Protein AF-A0A640XRJ0-F1 (afdb_monomer_lite)

Sequence (90 aa):
MIGSSAKSGQHFYYACHNYIKRGKDICSARLIKKKEIELLIIEHIKTHILTEENLTELFNIVLNEINQHKRDSEDQVKIIDKQLEFYKKN

Secondary structure (DSSP, 8-state):
-EEEE-TTSS-EEEE-HHHHHH-TTT--PPPEEHHHHHHHHHHHHHHHTS-HHHHHHHHHHHHHHHHHHHHHHHHHHHHHHHHHHHHHH-

Foldseek 3Di:
DDWDADPVNPFIWDDDPCCVVPNCVRPVDDTHGPVVVVVVVVVCCVVPPVDPVNVVVVVVVVVVVVVVVVVVVVVVVVVVVVVVVVVVVD

Structure (mmCIF, N/CA/C/O backbone):
data_AF-A0A640XRJ0-F1
#
_entry.id   AF-A0A640XRJ0-F1
#
loop_
_atom_site.group_PDB
_atom_site.id
_atom_site.type_symbol
_atom_site.label_atom_id
_atom_site.label_alt_id
_atom_site.label_comp_id
_atom_site.label_asym_id
_atom_site.label_entity_id
_atom_site.label_seq_id
_atom_site.pdbx_PDB_ins_code
_atom_site.Cartn_x
_atom_site.Cartn_y
_atom_site.Cartn_z
_atom_site.occupancy
_atom_site.B_iso_or_equiv
_atom_site.auth_seq_id
_atom_site.auth_comp_id
_atom_site.auth_asym_id
_atom_site.auth_atom_id
_atom_site.pdbx_PDB_model_num
ATOM 1 N N . MET A 1 1 ? 16.845 -5.412 -13.215 1.00 86.56 1 MET A N 1
ATOM 2 C CA . MET A 1 1 ? 16.977 -4.178 -14.029 1.00 86.56 1 MET A CA 1
ATOM 3 C C . MET A 1 1 ? 17.331 -3.021 -13.108 1.00 86.56 1 MET A C 1
ATOM 5 O O . MET A 1 1 ? 17.105 -3.148 -11.915 1.00 86.56 1 MET A O 1
ATOM 9 N N . ILE A 1 2 ? 17.885 -1.930 -13.631 1.00 93.88 2 ILE A N 1
ATOM 10 C CA . ILE A 1 2 ? 18.182 -0.704 -12.876 1.00 93.88 2 ILE A CA 1
ATOM 11 C C . ILE A 1 2 ? 17.647 0.521 -13.619 1.00 93.88 2 ILE A C 1
ATOM 13 O O . ILE A 1 2 ? 17.543 0.491 -14.846 1.00 93.88 2 ILE A O 1
ATOM 17 N N . GLY A 1 3 ? 17.318 1.584 -12.886 1.00 94.00 3 GLY A N 1
ATOM 18 C CA . GLY A 1 3 ? 16.992 2.879 -13.481 1.00 94.00 3 GLY A CA 1
ATOM 19 C C . GLY A 1 3 ? 18.233 3.529 -14.098 1.00 94.00 3 GLY A C 1
ATOM 20 O O . GLY A 1 3 ? 19.320 3.464 -13.528 1.00 94.00 3 GLY A O 1
ATOM 21 N N . SER A 1 4 ? 18.079 4.136 -15.271 1.00 92.19 4 SER A N 1
ATOM 22 C CA . SER A 1 4 ? 19.153 4.815 -15.996 1.00 92.19 4 SER A CA 1
ATOM 23 C C . SER A 1 4 ? 18.603 6.006 -16.782 1.00 92.19 4 SER A C 1
ATOM 25 O O . SER A 1 4 ? 17.502 5.944 -17.334 1.00 92.19 4 SER A O 1
ATOM 27 N N . SER A 1 5 ? 19.364 7.098 -16.830 1.00 92.50 5 SER A N 1
ATOM 28 C CA . SER A 1 5 ? 19.079 8.253 -17.677 1.00 92.50 5 SER A CA 1
ATOM 29 C C . SER A 1 5 ? 19.844 8.166 -18.998 1.00 92.50 5 SER A C 1
ATOM 31 O O . SER A 1 5 ? 20.965 7.659 -19.072 1.00 92.50 5 SER A O 1
ATOM 33 N N . ALA A 1 6 ? 19.242 8.689 -20.066 1.00 89.00 6 ALA A N 1
ATOM 34 C CA . ALA A 1 6 ? 19.975 8.989 -21.289 1.00 89.00 6 ALA A CA 1
ATOM 35 C C . ALA A 1 6 ? 21.046 10.056 -21.025 1.00 89.00 6 ALA A C 1
ATOM 37 O O . ALA A 1 6 ? 20.944 10.829 -20.074 1.00 89.00 6 ALA A O 1
ATOM 38 N N . LYS A 1 7 ? 22.025 10.163 -21.932 1.00 85.75 7 LYS A N 1
ATO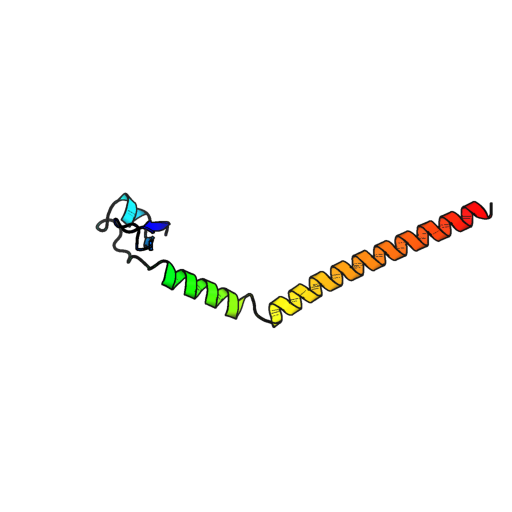M 39 C CA . LYS A 1 7 ? 23.105 11.163 -21.849 1.00 85.75 7 LYS A CA 1
ATOM 40 C C . LYS A 1 7 ? 22.595 12.604 -21.703 1.00 85.75 7 LYS A C 1
ATOM 42 O O . LYS A 1 7 ? 23.241 13.401 -21.043 1.00 85.75 7 LYS A O 1
ATOM 47 N N . SER A 1 8 ? 21.439 12.926 -22.290 1.00 88.62 8 SER A N 1
ATOM 48 C CA . SER A 1 8 ? 20.810 14.249 -22.175 1.00 88.62 8 SER A CA 1
ATOM 49 C C . SER A 1 8 ? 20.108 14.497 -20.834 1.00 88.62 8 SER A C 1
ATOM 51 O O . SER A 1 8 ? 19.654 15.608 -20.593 1.00 88.62 8 SER A O 1
ATOM 53 N N . GLY A 1 9 ? 19.922 13.472 -19.995 1.00 88.25 9 GLY A N 1
ATOM 54 C CA . GLY A 1 9 ? 19.117 13.543 -18.769 1.00 88.25 9 GLY A CA 1
ATOM 55 C C . GLY A 1 9 ? 17.604 13.671 -18.997 1.00 88.25 9 GLY A C 1
ATOM 56 O O . GLY A 1 9 ? 16.837 13.533 -18.052 1.00 88.25 9 GLY A O 1
ATOM 57 N N . GLN A 1 10 ? 17.153 13.884 -20.237 1.00 91.00 10 GLN A N 1
ATOM 58 C CA . GLN A 1 10 ? 15.743 14.136 -20.564 1.00 91.00 10 GLN A CA 1
ATOM 59 C C . GLN A 1 10 ? 14.890 12.861 -20.636 1.00 91.00 10 GLN A C 1
ATOM 61 O O . GLN A 1 10 ? 13.672 12.912 -20.482 1.00 91.00 10 GLN A O 1
ATOM 66 N N . HIS A 1 11 ? 15.513 11.707 -20.880 1.00 93.19 11 HIS A N 1
ATOM 67 C CA . HIS A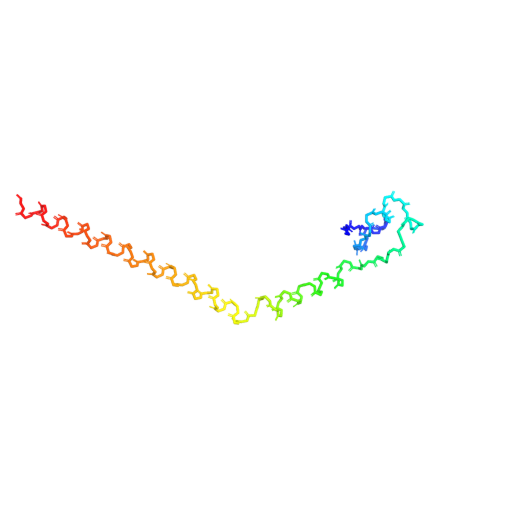 1 11 ? 14.816 10.430 -21.015 1.00 93.19 11 HIS A CA 1
ATOM 68 C C . HIS A 1 11 ? 15.300 9.429 -19.970 1.00 93.19 11 HIS A C 1
ATOM 70 O O . HIS A 1 11 ? 16.502 9.305 -19.736 1.00 93.19 11 HIS A O 1
ATOM 76 N N . PHE A 1 12 ? 14.361 8.678 -19.394 1.00 95.94 12 PHE A N 1
ATOM 77 C CA . PHE A 1 12 ? 14.621 7.700 -18.341 1.00 95.94 12 PHE A CA 1
ATOM 78 C C . PHE A 1 12 ? 14.141 6.313 -18.752 1.00 95.94 12 PHE A C 1
ATOM 80 O O . PHE A 1 12 ? 13.056 6.150 -19.323 1.00 95.94 12 PHE A O 1
ATOM 87 N N . TYR A 1 13 ? 14.943 5.312 -18.413 1.00 95.75 13 TYR A N 1
ATOM 88 C CA . TYR A 1 13 ? 14.735 3.927 -18.798 1.00 95.75 13 TYR A CA 1
ATOM 89 C C . TYR A 1 13 ? 15.020 2.985 -17.636 1.00 95.75 13 TYR A C 1
ATOM 91 O O . TYR A 1 13 ? 15.806 3.294 -16.740 1.00 95.75 13 TYR A O 1
ATOM 99 N N . TYR A 1 14 ? 14.436 1.797 -17.707 1.00 96.06 14 TYR A N 1
ATOM 100 C CA . TYR A 1 14 ? 14.939 0.628 -17.010 1.00 96.06 14 TYR A CA 1
ATOM 101 C C . TYR A 1 14 ? 15.816 -0.181 -17.957 1.00 96.06 14 TYR A C 1
ATOM 103 O O . TYR A 1 14 ? 15.449 -0.446 -19.105 1.00 96.06 14 TYR A O 1
ATOM 111 N N . ALA A 1 15 ? 16.992 -0.557 -17.465 1.00 94.06 15 ALA A N 1
ATOM 112 C CA . ALA A 1 15 ? 18.022 -1.229 -18.238 1.00 94.06 15 ALA A CA 1
ATOM 113 C C . ALA A 1 15 ? 18.559 -2.473 -17.521 1.00 94.06 15 ALA A C 1
ATOM 115 O O . ALA A 1 15 ? 18.511 -2.605 -16.293 1.00 94.06 15 ALA A O 1
ATOM 116 N N . CYS A 1 16 ? 19.125 -3.392 -18.298 1.00 95.12 16 CYS A N 1
ATOM 117 C CA . CYS A 1 16 ? 19.937 -4.489 -17.784 1.00 95.12 16 CYS A CA 1
ATOM 118 C C . CYS A 1 16 ? 21.185 -3.930 -17.080 1.00 95.12 16 CYS A C 1
ATOM 120 O O . CYS A 1 16 ? 21.873 -3.064 -17.617 1.00 95.12 16 CYS A O 1
ATOM 122 N N . HIS A 1 17 ? 21.511 -4.440 -15.889 1.00 94.62 17 HIS A N 1
ATOM 123 C CA . HIS A 1 17 ? 22.693 -3.982 -15.149 1.00 94.62 17 HIS A CA 1
ATOM 124 C C . HIS A 1 17 ? 23.989 -4.197 -15.952 1.00 94.62 17 HIS A C 1
ATOM 126 O O . HIS A 1 17 ? 24.839 -3.311 -16.015 1.00 94.62 17 HIS A O 1
ATOM 132 N N . ASN A 1 18 ? 24.098 -5.341 -16.637 1.00 94.94 18 ASN A N 1
ATOM 133 C CA . ASN A 1 18 ? 25.241 -5.663 -17.491 1.00 94.94 18 ASN A CA 1
ATOM 134 C C . ASN A 1 18 ? 25.291 -4.810 -18.765 1.00 94.94 18 ASN A C 1
ATOM 136 O O . ASN A 1 18 ? 26.386 -4.446 -19.171 1.00 94.94 18 ASN A O 1
ATOM 140 N N . TYR A 1 19 ? 24.143 -4.422 -19.341 1.00 93.94 19 TYR A N 1
ATOM 141 C CA . TYR A 1 19 ? 24.104 -3.475 -20.468 1.00 93.94 19 TYR A CA 1
ATOM 142 C C . TYR A 1 19 ? 24.768 -2.150 -20.072 1.00 93.94 19 TYR A C 1
ATOM 144 O O . TYR A 1 19 ? 25.607 -1.631 -20.800 1.00 93.94 19 TYR A O 1
ATOM 152 N N . ILE A 1 20 ? 24.425 -1.626 -18.889 1.00 91.81 20 ILE A N 1
ATOM 153 C CA . ILE A 1 20 ? 24.951 -0.344 -18.399 1.00 91.81 20 ILE A CA 1
ATOM 154 C C . ILE A 1 20 ? 26.436 -0.437 -18.037 1.00 91.81 20 ILE A C 1
ATOM 156 O O . ILE A 1 20 ? 27.198 0.458 -18.384 1.00 91.81 20 ILE A O 1
ATOM 160 N N . LYS A 1 21 ? 26.862 -1.502 -17.346 1.00 93.00 21 LYS A N 1
ATOM 161 C CA . LYS A 1 21 ? 28.250 -1.618 -16.866 1.00 93.00 21 LYS A CA 1
ATOM 162 C C . LYS A 1 21 ? 29.241 -2.163 -17.889 1.00 93.00 21 LYS A C 1
ATOM 164 O O . LYS A 1 21 ? 30.418 -1.837 -17.806 1.00 93.00 21 LYS A O 1
ATOM 169 N N . ARG A 1 22 ? 28.800 -3.059 -18.770 1.00 94.06 22 ARG A N 1
ATOM 170 C CA . ARG A 1 22 ? 29.677 -3.861 -19.640 1.00 94.06 22 ARG A CA 1
ATOM 171 C C . ARG A 1 22 ? 29.332 -3.743 -21.125 1.00 94.06 22 ARG A C 1
ATOM 173 O O . ARG A 1 22 ? 30.011 -4.344 -21.946 1.00 94.06 22 ARG A O 1
ATOM 180 N N . GLY A 1 23 ? 28.313 -2.960 -21.472 1.00 91.19 23 GLY A N 1
ATOM 181 C CA . GLY A 1 23 ? 27.940 -2.680 -22.853 1.00 91.19 23 GLY A CA 1
ATOM 182 C C . GLY A 1 23 ? 26.936 -3.667 -23.452 1.00 91.19 23 GLY A C 1
ATOM 183 O O . GLY A 1 23 ? 26.585 -4.699 -22.873 1.00 91.19 23 GLY A O 1
ATOM 184 N N . LYS A 1 24 ? 26.454 -3.307 -24.646 1.00 91.25 24 LYS A N 1
ATOM 185 C CA . LYS A 1 24 ? 25.398 -4.019 -25.380 1.00 91.25 24 LYS A CA 1
ATOM 186 C C . LYS A 1 24 ? 25.833 -5.405 -25.866 1.00 91.25 24 LYS A C 1
ATOM 188 O O . LYS A 1 24 ? 24.991 -6.293 -25.951 1.00 91.25 24 LYS A O 1
ATOM 193 N N . ASP A 1 25 ? 27.126 -5.601 -26.118 1.00 94.56 25 ASP A N 1
ATOM 194 C CA . ASP A 1 25 ? 27.673 -6.888 -26.568 1.00 94.56 25 ASP A CA 1
ATOM 195 C C . ASP A 1 25 ? 27.549 -7.972 -25.486 1.00 94.56 25 ASP A C 1
ATOM 197 O O . ASP A 1 25 ? 27.408 -9.151 -25.794 1.00 94.56 25 ASP A O 1
ATOM 201 N N . ILE A 1 26 ? 27.534 -7.567 -24.209 1.00 95.62 26 ILE A N 1
ATOM 202 C CA . ILE A 1 26 ? 27.359 -8.467 -23.060 1.00 95.62 26 ILE A CA 1
ATOM 203 C C . ILE A 1 26 ? 25.881 -8.685 -22.715 1.00 95.62 26 ILE A C 1
ATOM 205 O O . ILE A 1 26 ? 25.507 -9.741 -22.209 1.00 95.62 26 ILE A O 1
ATOM 209 N N . CYS A 1 27 ? 25.025 -7.689 -22.936 1.00 94.38 27 CYS A N 1
ATOM 210 C CA . CYS A 1 27 ? 23.591 -7.794 -22.677 1.00 94.38 27 CYS A CA 1
ATOM 211 C C . CYS A 1 27 ? 22.831 -7.043 -23.768 1.00 94.38 27 CYS A C 1
ATOM 213 O O . CYS A 1 27 ? 22.838 -5.818 -23.781 1.00 94.38 27 CYS A O 1
ATOM 215 N N . SER A 1 28 ? 22.128 -7.759 -24.644 1.00 92.94 28 SER A N 1
ATOM 216 C CA . SER A 1 28 ? 21.352 -7.180 -25.752 1.00 92.94 28 SER A CA 1
ATOM 217 C C . SER A 1 28 ? 19.916 -6.794 -25.369 1.00 92.94 28 SER A C 1
ATOM 219 O O . SER A 1 28 ? 19.114 -6.434 -26.232 1.00 92.94 28 SER A O 1
ATOM 221 N N . ALA A 1 29 ? 19.582 -6.852 -24.074 1.00 93.19 29 ALA A N 1
ATOM 222 C CA . ALA A 1 29 ? 18.257 -6.526 -23.562 1.00 93.19 29 ALA A CA 1
ATOM 223 C C . ALA A 1 29 ? 17.835 -5.095 -23.940 1.00 93.19 29 ALA A C 1
ATOM 225 O O . ALA A 1 29 ? 18.610 -4.142 -23.8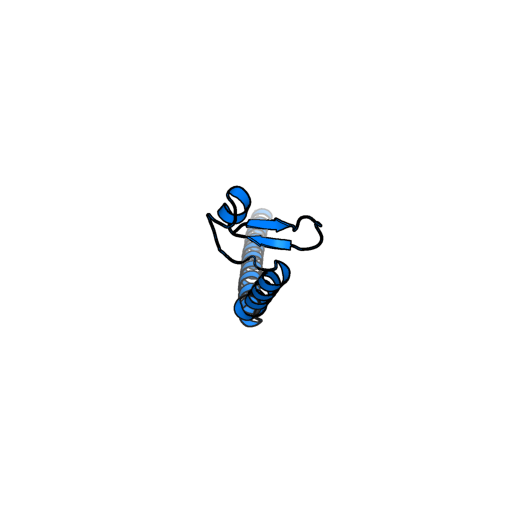21 1.00 93.19 29 ALA A O 1
ATOM 226 N N . ARG A 1 30 ? 16.577 -4.944 -24.368 1.00 91.44 30 ARG A N 1
ATOM 227 C CA . ARG A 1 30 ? 16.011 -3.653 -24.767 1.00 91.44 30 ARG A CA 1
ATOM 228 C C . ARG A 1 30 ? 15.847 -2.729 -23.556 1.00 91.44 30 ARG A C 1
ATOM 230 O O . ARG A 1 30 ? 15.425 -3.160 -22.487 1.00 91.44 30 ARG A O 1
ATOM 237 N N . LEU A 1 31 ? 16.127 -1.441 -23.754 1.00 92.56 31 LEU A N 1
ATOM 238 C CA . LEU A 1 31 ? 15.793 -0.392 -22.791 1.00 92.56 31 LEU A CA 1
ATOM 239 C C . LEU A 1 31 ? 14.276 -0.185 -22.760 1.00 92.56 31 LEU A C 1
ATOM 241 O O . LEU A 1 31 ? 13.664 0.080 -23.797 1.00 92.56 31 LEU A O 1
ATOM 245 N N . ILE A 1 32 ? 13.682 -0.275 -21.575 1.00 94.81 32 ILE A N 1
ATOM 246 C CA . ILE A 1 32 ? 12.246 -0.064 -21.376 1.00 94.81 32 ILE A CA 1
ATOM 247 C C . ILE A 1 32 ? 12.050 1.360 -20.873 1.00 94.81 32 ILE A C 1
ATOM 249 O O . ILE A 1 32 ? 12.716 1.771 -19.925 1.00 94.81 32 ILE A O 1
ATOM 253 N N . LYS A 1 33 ? 11.161 2.138 -21.494 1.00 95.38 33 LYS A N 1
ATOM 254 C CA . LYS A 1 33 ? 10.881 3.503 -21.032 1.00 95.38 33 LYS A CA 1
ATOM 255 C C . LYS A 1 33 ? 10.294 3.455 -19.627 1.00 95.38 33 LYS A C 1
ATOM 257 O O . LYS A 1 33 ? 9.298 2.775 -19.393 1.00 95.38 33 LYS A O 1
ATOM 262 N N . LYS A 1 34 ? 10.880 4.240 -18.721 1.00 95.56 34 LYS A N 1
ATOM 263 C CA . LYS A 1 34 ? 10.455 4.329 -17.319 1.00 95.56 34 LYS A CA 1
ATOM 264 C C . LYS A 1 34 ? 8.951 4.600 -17.205 1.00 95.56 34 LYS A C 1
ATOM 266 O O . LYS A 1 34 ? 8.238 3.856 -16.549 1.00 95.56 34 LYS A O 1
ATOM 271 N N . LYS A 1 35 ? 8.466 5.604 -17.941 1.00 95.50 35 LYS A N 1
ATOM 272 C CA . LYS A 1 35 ? 7.059 6.023 -17.906 1.00 95.50 35 LYS A CA 1
ATOM 273 C C . LYS A 1 35 ? 6.083 4.918 -18.326 1.00 95.50 35 LYS A C 1
ATOM 275 O O . LYS A 1 35 ? 5.025 4.805 -17.729 1.00 95.50 35 LYS A O 1
ATOM 280 N N . GLU A 1 36 ? 6.415 4.124 -19.344 1.00 95.06 36 GLU A N 1
ATOM 281 C CA . GLU A 1 36 ? 5.505 3.087 -19.854 1.00 95.06 36 GLU A CA 1
ATOM 282 C C . GLU A 1 36 ? 5.318 1.970 -18.823 1.00 95.06 36 GLU A C 1
ATOM 284 O O . GLU A 1 36 ? 4.187 1.612 -18.506 1.00 95.06 36 GLU A O 1
ATOM 289 N N . ILE A 1 37 ? 6.413 1.469 -18.242 1.00 94.81 37 ILE A N 1
ATOM 290 C CA . ILE A 1 37 ? 6.323 0.392 -17.251 1.00 94.81 37 ILE A CA 1
ATOM 291 C C . ILE A 1 37 ? 5.733 0.874 -15.922 1.00 94.81 37 ILE A C 1
ATOM 293 O O . ILE A 1 37 ? 4.936 0.161 -15.327 1.00 94.81 37 ILE A O 1
ATOM 297 N N . GLU A 1 38 ? 6.064 2.088 -15.473 1.00 96.25 38 GLU A N 1
ATOM 298 C CA . GLU A 1 38 ? 5.505 2.638 -14.233 1.00 96.25 38 GLU A CA 1
ATOM 299 C C . GLU A 1 38 ? 3.998 2.860 -14.344 1.00 96.25 38 GLU A C 1
ATOM 301 O O . GLU A 1 38 ? 3.272 2.522 -13.415 1.00 96.25 38 GLU A O 1
ATOM 306 N N . LEU A 1 39 ? 3.511 3.362 -15.484 1.00 97.75 39 LEU A N 1
ATOM 307 C CA . LEU A 1 39 ? 2.073 3.506 -15.711 1.00 97.75 39 LEU A CA 1
ATOM 308 C C . LEU A 1 39 ? 1.362 2.153 -15.704 1.00 97.75 39 LEU A C 1
ATOM 310 O O . LEU A 1 39 ? 0.321 2.035 -15.068 1.00 97.75 39 LEU A O 1
ATOM 314 N N . LEU A 1 40 ? 1.935 1.134 -16.350 1.00 97.25 40 LEU A N 1
ATOM 315 C CA . LEU A 1 40 ? 1.371 -0.218 -16.327 1.00 97.25 40 LEU A CA 1
ATOM 316 C C . LEU A 1 40 ? 1.325 -0.799 -14.911 1.00 97.25 40 LEU A C 1
ATOM 318 O O . LEU A 1 40 ? 0.325 -1.402 -14.536 1.00 97.25 40 LEU A O 1
ATOM 322 N N . ILE A 1 41 ? 2.378 -0.600 -14.114 1.00 97.00 41 ILE A N 1
ATOM 323 C CA . ILE A 1 41 ? 2.416 -1.054 -12.718 1.00 97.00 41 ILE A CA 1
ATOM 324 C C . ILE A 1 41 ? 1.351 -0.330 -11.893 1.00 97.00 41 ILE A C 1
ATOM 326 O O . ILE A 1 41 ? 0.605 -0.978 -11.165 1.00 97.00 41 ILE A O 1
ATOM 330 N N . ILE A 1 42 ? 1.257 0.998 -12.014 1.00 98.06 42 ILE A N 1
ATOM 331 C CA . ILE A 1 42 ? 0.246 1.793 -11.306 1.00 98.06 42 ILE A CA 1
ATOM 332 C C . ILE A 1 42 ? -1.155 1.317 -11.679 1.00 98.06 42 ILE A C 1
ATOM 334 O O . ILE A 1 42 ? -1.989 1.131 -10.796 1.00 98.06 42 ILE A O 1
ATOM 338 N N . GLU A 1 43 ? -1.409 1.098 -12.967 1.00 98.25 43 GLU A N 1
ATOM 339 C CA . GLU A 1 43 ? -2.707 0.627 -13.437 1.00 98.25 43 GLU A CA 1
ATOM 340 C C . GLU A 1 43 ? -3.021 -0.765 -12.894 1.00 98.25 43 GLU A C 1
ATOM 342 O O . GLU A 1 43 ? -4.118 -0.999 -12.394 1.00 98.25 43 GLU A O 1
ATOM 347 N N . HIS A 1 44 ? -2.044 -1.671 -12.895 1.00 98.06 44 HIS A N 1
ATOM 348 C CA . HIS A 1 44 ? -2.206 -3.007 -12.336 1.00 98.06 44 HIS A CA 1
ATOM 349 C C . HIS A 1 44 ? -2.531 -2.968 -10.835 1.00 98.06 44 HIS A C 1
ATOM 351 O O . HIS A 1 44 ? -3.465 -3.634 -10.393 1.00 98.06 44 HIS A O 1
ATOM 357 N N . ILE A 1 45 ? -1.826 -2.133 -10.063 1.00 98.19 45 ILE A N 1
ATOM 358 C CA . ILE A 1 45 ? -2.101 -1.927 -8.634 1.00 98.19 45 ILE A CA 1
ATOM 359 C C . ILE A 1 45 ? -3.525 -1.403 -8.436 1.00 98.19 45 ILE A C 1
ATOM 361 O O . ILE A 1 45 ? -4.261 -1.933 -7.609 1.00 98.19 45 ILE A O 1
ATOM 365 N N . LYS A 1 46 ? -3.944 -0.392 -9.201 1.00 97.56 46 LYS A N 1
ATOM 366 C CA . LYS A 1 46 ? -5.295 0.174 -9.089 1.00 97.56 46 LYS A CA 1
ATOM 367 C C . LYS A 1 46 ? -6.386 -0.848 -9.389 1.00 97.56 46 LYS A C 1
ATOM 369 O O . LYS A 1 46 ? -7.376 -0.912 -8.676 1.00 97.56 46 LYS A O 1
ATOM 374 N N . THR A 1 47 ? -6.186 -1.641 -10.432 1.00 97.75 47 THR A N 1
ATOM 375 C CA . THR A 1 47 ? -7.207 -2.556 -10.958 1.00 97.75 47 THR A CA 1
ATOM 376 C C . THR A 1 47 ? -7.309 -3.873 -10.195 1.00 97.75 47 THR A C 1
ATOM 378 O O . THR A 1 47 ? -8.371 -4.482 -10.219 1.00 97.75 47 THR A O 1
ATOM 381 N N . HIS A 1 48 ? -6.241 -4.312 -9.521 1.00 97.50 48 HIS A N 1
ATOM 382 C CA . HIS A 1 48 ? -6.207 -5.629 -8.869 1.00 97.50 48 HIS A CA 1
ATOM 383 C C . HIS A 1 48 ? -5.999 -5.562 -7.353 1.00 97.50 48 HIS A C 1
ATOM 385 O O . HIS A 1 48 ? -6.376 -6.493 -6.650 1.00 97.50 48 HIS A O 1
ATOM 391 N N . ILE A 1 49 ? -5.386 -4.491 -6.838 1.00 96.88 49 ILE A N 1
ATOM 392 C CA . ILE A 1 49 ? -5.052 -4.361 -5.412 1.00 96.88 49 ILE A CA 1
ATOM 393 C C . ILE A 1 49 ? -5.939 -3.312 -4.750 1.00 96.88 49 ILE A C 1
ATOM 395 O O . ILE A 1 49 ? -6.540 -3.591 -3.720 1.00 96.88 49 ILE A O 1
ATOM 399 N N . LEU A 1 50 ? -6.050 -2.120 -5.338 1.00 97.56 50 LEU A N 1
ATOM 400 C CA . LEU A 1 50 ? -6.851 -1.015 -4.799 1.00 97.56 50 LEU A CA 1
ATOM 401 C C . LEU A 1 50 ? -8.287 -1.043 -5.335 1.00 97.56 50 LEU A C 1
ATOM 403 O O . LEU A 1 50 ? -8.839 -0.008 -5.708 1.00 97.56 50 LEU A O 1
ATOM 407 N N . THR A 1 51 ? -8.870 -2.239 -5.403 1.00 98.12 51 THR A N 1
ATOM 408 C CA . THR A 1 51 ? -10.271 -2.420 -5.780 1.00 98.12 51 THR A CA 1
ATOM 409 C C . THR A 1 51 ? -11.178 -1.956 -4.645 1.00 98.12 51 THR A C 1
ATOM 411 O O . THR A 1 51 ? -10.784 -1.949 -3.477 1.00 98.12 51 THR A O 1
ATOM 414 N N . GLU A 1 52 ? -12.411 -1.575 -4.977 1.00 98.06 52 GLU A N 1
ATOM 415 C CA . GLU A 1 52 ? -13.417 -1.208 -3.975 1.00 98.06 52 GLU A CA 1
ATOM 416 C C . GLU A 1 52 ? -13.637 -2.333 -2.955 1.00 98.06 52 GLU A C 1
ATOM 418 O O . GLU A 1 52 ? -13.712 -2.068 -1.758 1.00 98.06 52 GLU A O 1
ATOM 423 N N . GLU A 1 53 ? -13.654 -3.586 -3.414 1.00 98.12 53 GLU A N 1
ATOM 424 C CA . GLU A 1 53 ? -13.780 -4.774 -2.566 1.00 98.12 53 GLU A CA 1
ATOM 425 C C . GLU A 1 53 ? -12.633 -4.877 -1.551 1.00 98.12 53 GLU A C 1
ATOM 427 O O . GLU A 1 53 ? -12.889 -4.880 -0.347 1.00 98.12 53 GLU A O 1
ATOM 432 N N . ASN A 1 54 ? -11.376 -4.851 -2.010 1.00 98.25 54 ASN A N 1
ATOM 433 C CA . ASN A 1 54 ? -10.207 -4.958 -1.131 1.00 98.25 54 ASN A CA 1
ATOM 434 C C . ASN A 1 54 ? -10.131 -3.788 -0.139 1.00 98.25 54 ASN A C 1
ATOM 436 O O . ASN A 1 54 ? -9.777 -3.967 1.027 1.00 98.25 54 ASN A O 1
ATOM 440 N N . LEU A 1 55 ? -10.457 -2.572 -0.591 1.00 98.38 55 LEU A N 1
ATOM 441 C CA . LEU A 1 55 ? -10.468 -1.390 0.272 1.00 98.38 55 LEU A CA 1
ATOM 442 C C . LEU A 1 55 ? -11.591 -1.456 1.314 1.00 98.38 55 LEU A C 1
ATOM 444 O O . LEU A 1 55 ? -11.381 -1.055 2.458 1.00 98.38 55 LEU A O 1
ATOM 448 N N . THR A 1 56 ? -12.757 -1.987 0.945 1.00 98.44 56 THR A N 1
ATOM 449 C CA . THR A 1 56 ? -13.884 -2.190 1.866 1.00 98.44 56 THR A CA 1
ATOM 450 C C . THR A 1 56 ? -13.560 -3.261 2.900 1.00 98.44 56 THR A C 1
ATOM 452 O O . THR A 1 56 ? -13.833 -3.076 4.086 1.00 98.44 56 THR A O 1
ATOM 455 N N . GLU A 1 57 ? -12.934 -4.361 2.484 1.00 98.38 57 GLU A N 1
ATOM 456 C CA . GLU A 1 57 ? -12.468 -5.403 3.397 1.00 98.38 57 GLU A CA 1
ATOM 457 C C . GLU A 1 57 ? -11.449 -4.843 4.396 1.00 98.38 57 GLU A C 1
ATOM 459 O O . GLU A 1 57 ? -11.627 -4.990 5.608 1.00 98.38 57 GLU A O 1
ATOM 464 N N . LEU A 1 58 ? -10.442 -4.111 3.908 1.00 98.25 58 LEU A N 1
ATOM 465 C CA . LEU A 1 58 ? -9.453 -3.449 4.758 1.00 98.25 58 LEU A CA 1
ATOM 466 C C . LEU A 1 58 ? -10.110 -2.477 5.748 1.00 98.25 58 LEU A C 1
ATOM 468 O O . LEU A 1 58 ? -9.782 -2.486 6.935 1.00 98.25 58 LEU A O 1
ATOM 472 N N . PHE A 1 59 ? -11.053 -1.658 5.280 1.00 98.44 59 PHE A N 1
ATOM 473 C CA . PHE A 1 59 ? -11.794 -0.733 6.134 1.00 98.44 59 PHE A CA 1
ATOM 474 C C . PHE A 1 59 ? -12.548 -1.471 7.245 1.00 98.44 59 PHE A C 1
ATOM 476 O O . PHE A 1 59 ? -12.480 -1.067 8.405 1.00 98.44 59 PHE A O 1
ATOM 483 N N . ASN A 1 60 ? -13.223 -2.573 6.915 1.00 98.50 60 ASN A N 1
ATOM 484 C CA . ASN A 1 60 ? -13.976 -3.361 7.886 1.00 98.50 60 ASN A CA 1
ATOM 485 C C . ASN A 1 60 ? -13.072 -4.009 8.938 1.00 98.50 60 ASN A C 1
ATOM 487 O O . ASN A 1 60 ? -13.439 -4.033 10.112 1.00 98.50 60 ASN A O 1
ATOM 491 N N . ILE A 1 61 ? -11.889 -4.497 8.550 1.00 98.56 61 ILE A N 1
ATOM 492 C CA . ILE A 1 61 ? -10.897 -5.032 9.494 1.00 98.56 61 ILE A CA 1
ATOM 493 C C . ILE A 1 61 ? -10.515 -3.955 10.514 1.00 98.56 61 ILE A C 1
ATOM 495 O O . ILE A 1 61 ? -10.652 -4.171 11.719 1.00 98.56 61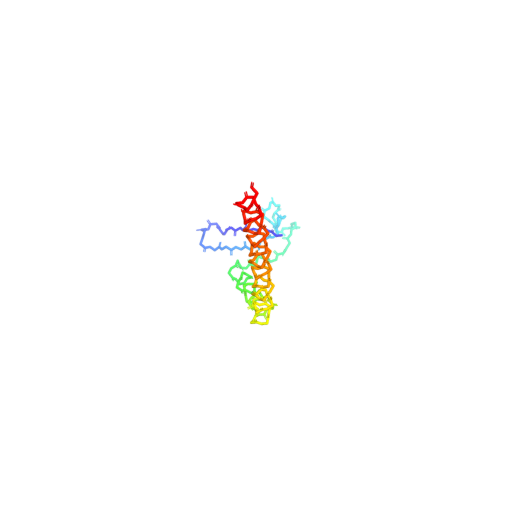 ILE A O 1
ATOM 499 N N . VAL A 1 62 ? -10.125 -2.771 10.033 1.00 98.44 62 VAL A N 1
ATOM 500 C CA . VAL A 1 62 ? -9.715 -1.651 10.893 1.00 98.44 62 VAL A CA 1
ATOM 501 C C . VAL A 1 62 ? -10.873 -1.171 11.771 1.00 98.44 62 VAL A C 1
ATOM 503 O O . VAL A 1 62 ? -10.699 -0.941 12.966 1.00 98.44 62 VAL A O 1
ATOM 506 N N . LEU A 1 63 ? -12.079 -1.051 11.214 1.00 98.56 63 LEU A N 1
ATOM 507 C CA . LEU A 1 63 ? -13.264 -0.642 11.967 1.00 98.56 63 LEU A CA 1
ATOM 508 C C . LEU A 1 63 ? -13.597 -1.640 13.083 1.00 98.56 63 LEU A C 1
ATOM 510 O O . LEU A 1 63 ? -13.934 -1.239 14.199 1.00 98.56 63 LEU A O 1
ATOM 514 N N . ASN A 1 64 ? -13.503 -2.937 12.797 1.00 98.44 64 ASN A N 1
ATOM 515 C CA . ASN A 1 64 ? -13.741 -3.980 13.786 1.00 98.44 64 ASN A CA 1
ATOM 516 C C . ASN A 1 64 ? -12.713 -3.925 14.915 1.00 98.44 64 ASN A C 1
ATO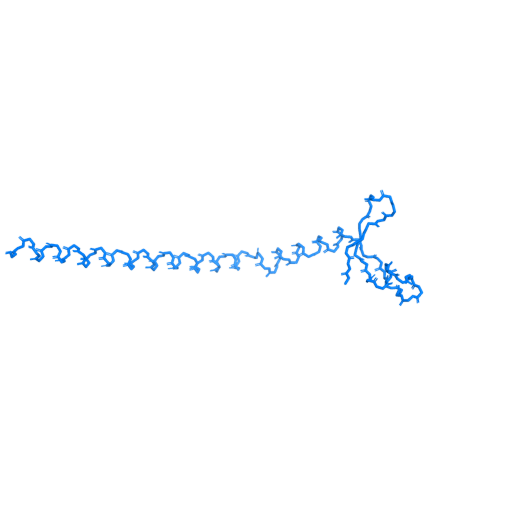M 518 O O . ASN A 1 64 ? -13.103 -4.006 16.079 1.00 98.44 64 ASN A O 1
ATOM 522 N N . GLU A 1 65 ? -11.437 -3.731 14.589 1.00 98.50 65 GLU A N 1
ATOM 523 C CA . GLU A 1 65 ? -10.362 -3.572 15.571 1.00 98.50 65 GLU A CA 1
ATOM 524 C C . GLU A 1 65 ? -10.599 -2.352 16.474 1.00 98.50 65 GLU A C 1
ATOM 526 O O . GLU A 1 65 ? -10.604 -2.479 17.699 1.00 98.50 65 GLU A O 1
ATOM 531 N N . ILE A 1 66 ? -10.923 -1.191 15.893 1.00 98.50 66 ILE A N 1
ATOM 532 C CA . ILE A 1 66 ? -11.268 0.025 16.650 1.00 98.50 66 ILE A CA 1
ATOM 533 C C . ILE A 1 66 ? -12.446 -0.234 17.598 1.00 98.50 66 ILE A C 1
ATOM 535 O O . ILE A 1 66 ? -12.414 0.152 18.769 1.00 98.50 66 ILE A O 1
ATOM 539 N N . ASN A 1 67 ? -13.492 -0.902 17.110 1.00 98.44 67 ASN A N 1
ATOM 540 C CA . ASN A 1 67 ? -14.674 -1.200 17.911 1.00 98.44 67 ASN A CA 1
ATOM 541 C C . ASN A 1 67 ? -14.386 -2.195 19.043 1.00 98.44 67 ASN A C 1
ATOM 543 O O . ASN A 1 67 ? -14.993 -2.071 20.107 1.00 98.44 67 ASN A O 1
ATOM 547 N N . GLN A 1 68 ? -13.485 -3.162 18.840 1.00 98.44 68 GLN A N 1
ATOM 548 C CA . GLN A 1 68 ? -13.034 -4.051 19.914 1.00 98.44 68 GLN A CA 1
ATOM 549 C C . GLN A 1 68 ? -12.285 -3.264 20.987 1.00 98.44 68 GLN A C 1
ATOM 551 O O . GLN A 1 68 ? -12.694 -3.283 22.143 1.00 98.44 68 GLN A O 1
ATOM 556 N N . HIS A 1 69 ? -11.283 -2.471 20.599 1.00 98.19 69 HIS A N 1
ATOM 557 C CA . HIS A 1 69 ? -10.521 -1.655 21.546 1.00 98.19 69 HIS A CA 1
ATOM 558 C C . HIS A 1 69 ? -11.399 -0.699 22.354 1.00 98.19 69 HIS A C 1
ATOM 560 O O . HIS A 1 69 ? -11.173 -0.495 23.550 1.00 98.19 69 HIS A O 1
ATOM 566 N N . LYS A 1 70 ? -12.420 -0.123 21.714 1.00 98.31 70 LYS A N 1
ATOM 567 C CA . LYS A 1 70 ? -13.401 0.716 22.397 1.00 98.31 70 LYS A CA 1
ATOM 568 C C . LYS A 1 70 ? -14.173 -0.072 23.457 1.00 98.31 70 LYS A C 1
ATOM 570 O O . LYS A 1 70 ? -14.262 0.397 24.588 1.00 98.31 70 LYS A O 1
ATOM 575 N N . ARG A 1 71 ? -14.700 -1.253 23.115 1.00 98.31 71 ARG A N 1
ATOM 576 C CA . ARG A 1 71 ? -15.428 -2.109 24.067 1.00 98.31 71 ARG A CA 1
ATOM 577 C C . ARG A 1 71 ? -14.553 -2.525 25.242 1.00 98.31 71 ARG A C 1
ATOM 579 O O . ARG A 1 71 ? -14.977 -2.373 26.381 1.00 98.31 71 ARG A O 1
ATOM 586 N N . ASP A 1 72 ? -13.327 -2.961 24.971 1.00 98.06 72 ASP A N 1
ATOM 587 C CA . ASP A 1 72 ? -12.385 -3.371 26.014 1.00 98.06 72 ASP A CA 1
ATOM 588 C C . ASP A 1 72 ? -12.096 -2.216 26.982 1.00 98.06 72 ASP A C 1
ATOM 590 O O . ASP A 1 72 ? -12.094 -2.395 28.200 1.00 98.06 72 ASP A O 1
ATOM 594 N N . SER A 1 73 ? -11.917 -1.005 26.446 1.00 98.06 73 SER A N 1
ATOM 595 C CA . SER A 1 73 ? -11.713 0.201 27.253 1.00 98.06 73 SER A CA 1
ATOM 596 C C . SER A 1 73 ? -12.949 0.541 28.093 1.00 98.06 73 SER A C 1
ATOM 598 O O . SER A 1 73 ? -12.826 0.848 29.277 1.00 98.06 73 SER A O 1
ATOM 600 N N . GLU A 1 74 ? -14.150 0.467 27.512 1.00 98.25 74 GLU A N 1
ATOM 601 C CA . GLU A 1 74 ? -15.408 0.694 28.236 1.00 98.25 74 GLU A CA 1
ATOM 602 C C . GLU A 1 74 ? -15.606 -0.322 29.367 1.00 98.25 74 GLU A C 1
ATOM 604 O O . GLU A 1 74 ? -16.062 0.039 30.453 1.00 98.25 74 GLU A O 1
ATOM 609 N N . ASP A 1 75 ? -15.247 -1.584 29.148 1.00 98.06 75 ASP A N 1
ATOM 610 C CA . ASP A 1 75 ? -15.350 -2.621 30.169 1.00 98.06 75 ASP A CA 1
ATOM 611 C C . ASP A 1 75 ? -14.321 -2.429 31.287 1.00 98.06 75 ASP A C 1
ATOM 613 O O . ASP A 1 75 ? -14.666 -2.582 32.462 1.00 98.06 75 ASP A O 1
ATOM 617 N N . GLN A 1 76 ? -13.099 -1.993 30.965 1.00 98.00 76 GLN A N 1
ATOM 618 C CA . GLN A 1 76 ? -12.115 -1.590 31.973 1.00 98.00 76 GLN A CA 1
ATOM 619 C C . GLN A 1 76 ? -12.619 -0.425 32.831 1.00 98.00 76 GLN A C 1
ATOM 621 O O . GLN A 1 76 ? -12.520 -0.487 34.057 1.00 98.00 76 GLN A O 1
ATOM 626 N N . VAL A 1 77 ? -13.216 0.599 32.214 1.00 98.00 77 VAL A N 1
ATOM 627 C CA . VAL A 1 77 ? -13.813 1.730 32.941 1.00 98.00 77 VAL A CA 1
ATOM 628 C C . VAL A 1 77 ? -14.915 1.245 33.886 1.00 98.00 77 VAL A C 1
ATOM 630 O O . VAL A 1 77 ? -14.871 1.555 35.074 1.00 98.00 77 VAL A O 1
ATOM 633 N N . LYS A 1 78 ? -15.841 0.395 33.418 1.00 97.44 78 LYS A N 1
ATOM 634 C CA . LYS A 1 78 ? -16.908 -0.171 34.270 1.00 97.44 78 LYS A CA 1
ATOM 635 C C . LYS A 1 78 ? -16.361 -0.963 35.458 1.00 97.44 78 LYS A C 1
ATOM 637 O O . LYS A 1 78 ? -16.965 -0.955 36.531 1.00 97.44 78 LYS A O 1
ATOM 642 N N . ILE A 1 79 ? -15.266 -1.702 35.271 1.00 97.25 79 ILE A N 1
ATOM 643 C CA . ILE A 1 79 ? -14.620 -2.453 36.355 1.00 97.25 79 ILE A CA 1
ATOM 644 C C . ILE A 1 79 ? -14.061 -1.485 37.400 1.00 97.25 79 ILE A C 1
ATOM 646 O O . ILE A 1 79 ? -14.310 -1.677 38.591 1.00 97.25 79 ILE A O 1
ATOM 650 N N . ILE A 1 80 ? -13.354 -0.443 36.960 1.00 97.00 80 ILE A N 1
ATOM 651 C CA . ILE A 1 80 ? -12.785 0.581 37.844 1.00 97.00 80 ILE A CA 1
ATOM 652 C C . ILE A 1 80 ? -13.897 1.302 38.614 1.00 97.00 80 ILE A C 1
ATOM 654 O O . ILE A 1 80 ? -13.803 1.436 39.833 1.00 97.00 80 ILE A O 1
ATOM 658 N N . ASP A 1 81 ? -14.983 1.693 37.946 1.00 97.12 81 ASP A N 1
ATOM 659 C CA . ASP A 1 81 ? -16.116 2.367 38.590 1.00 97.12 81 ASP A CA 1
ATOM 660 C C . ASP A 1 81 ? -16.741 1.502 39.693 1.00 97.12 81 ASP A C 1
ATOM 662 O O . ASP A 1 81 ? -16.941 1.970 40.815 1.00 97.12 81 ASP A O 1
ATOM 666 N N . LYS A 1 82 ? -16.960 0.206 39.429 1.00 96.00 82 LYS A N 1
ATOM 667 C CA . LYS A 1 82 ? -17.464 -0.739 40.442 1.00 96.00 82 LYS A CA 1
ATOM 668 C C . LYS A 1 82 ? -16.518 -0.885 41.632 1.00 96.00 82 LYS A C 1
ATOM 670 O O . LYS A 1 82 ? -16.973 -0.983 42.771 1.00 96.00 82 LYS A O 1
ATOM 675 N N . GLN A 1 83 ? -15.208 -0.919 41.386 1.00 95.31 83 GLN A N 1
ATOM 676 C CA . GLN A 1 83 ? -14.213 -0.965 42.459 1.00 95.31 83 GLN A CA 1
ATOM 677 C C . GLN A 1 83 ? -14.285 0.304 43.315 1.00 95.31 83 GLN A C 1
ATOM 679 O O . GLN A 1 83 ? -14.324 0.213 44.541 1.00 95.31 83 GLN A O 1
ATOM 684 N N . LEU A 1 84 ? -14.375 1.480 42.690 1.00 95.88 84 LEU A N 1
ATOM 685 C CA . LEU A 1 84 ? -14.517 2.753 43.399 1.00 95.88 84 LEU A CA 1
ATOM 686 C C . LEU A 1 84 ? -15.801 2.810 44.239 1.00 95.88 84 LEU A C 1
ATOM 688 O O . LEU A 1 84 ? -15.762 3.289 45.372 1.00 95.88 84 LEU A O 1
ATOM 692 N N . GLU A 1 85 ? -16.927 2.313 43.725 1.00 95.56 85 GLU A N 1
ATOM 693 C CA . GLU A 1 85 ? -18.180 2.218 44.487 1.00 95.56 85 GLU A CA 1
ATOM 694 C C . GLU A 1 85 ? -18.052 1.302 45.710 1.00 95.56 85 GLU A C 1
ATOM 696 O O . GLU A 1 85 ? -18.507 1.661 46.798 1.00 95.56 85 GLU A O 1
ATOM 701 N N . PHE A 1 86 ? -17.399 0.146 45.557 1.00 94.31 86 PHE A N 1
ATOM 702 C CA . PHE A 1 86 ? -17.133 -0.768 46.667 1.00 94.31 86 PHE A CA 1
ATOM 703 C C . PHE A 1 86 ? -16.293 -0.106 47.769 1.00 94.31 86 PHE A C 1
ATOM 705 O O . PHE A 1 86 ? -16.620 -0.234 48.950 1.00 94.31 86 PHE A O 1
ATOM 712 N N . TYR A 1 87 ? -15.245 0.637 47.399 1.00 91.81 87 TYR A N 1
ATOM 713 C CA . TYR A 1 87 ? -14.384 1.329 48.364 1.00 91.81 87 TYR A CA 1
ATOM 714 C C . TYR A 1 87 ? -15.041 2.541 49.027 1.00 91.81 87 TYR A C 1
ATOM 716 O O . TYR A 1 87 ? -14.658 2.881 50.134 1.00 91.81 87 TYR A O 1
ATOM 724 N N . LYS A 1 88 ? -16.020 3.198 48.393 1.00 88.19 88 LYS A N 1
ATOM 725 C CA . LYS A 1 88 ? -16.764 4.312 49.014 1.00 88.19 88 LYS A CA 1
ATOM 726 C C . LYS A 1 88 ? -17.786 3.860 50.060 1.00 88.19 88 LYS A C 1
ATOM 728 O O . LYS A 1 88 ? -18.264 4.687 50.832 1.00 88.19 88 LYS A O 1
ATOM 733 N N . LYS A 1 89 ? -18.201 2.592 50.013 1.00 77.00 89 LYS A N 1
ATOM 734 C CA . LYS A 1 89 ? -19.258 2.035 50.869 1.00 77.00 89 LYS A CA 1
ATOM 735 C C . LYS A 1 89 ? -18.714 1.344 52.128 1.00 77.00 89 LYS A C 1
ATOM 737 O O . LYS A 1 89 ? -1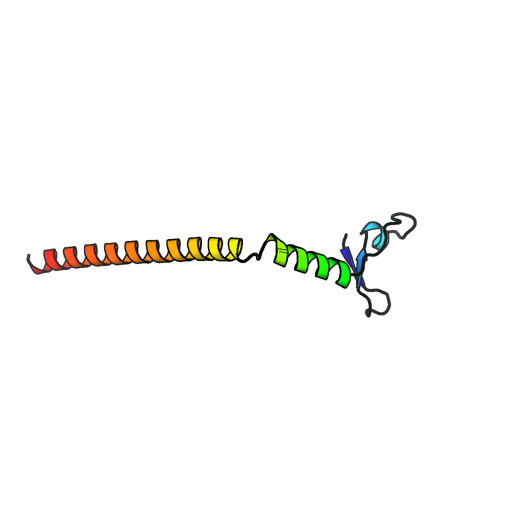9.497 1.096 53.043 1.00 77.00 89 LYS A O 1
ATOM 742 N N . ASN A 1 90 ? -17.417 1.034 52.150 1.00 56.78 90 ASN A N 1
ATOM 743 C CA . ASN A 1 90 ? -16.667 0.580 53.326 1.00 56.78 90 ASN A CA 1
ATOM 744 C C . ASN A 1 90 ? -15.882 1.747 53.929 1.00 56.78 90 ASN A C 1
ATOM 746 O O . ASN A 1 90 ? -15.612 1.684 55.146 1.00 56.78 90 ASN A O 1
#

pLDDT: mean 94.94, std 5.41, range [56.78, 98.56]

Radius of gyration: 28.79 Å; chains: 1; bounding box: 49×23×80 Å